Protein AF-T1D1Q9-F1 (afdb_monomer_lite)

pLDDT: mean 80.68, std 15.54, range [33.31, 93.88]

InterPro domains:
  IPR004173 3H domain [PF02829] (25-119)
  IPR026043 Transcription repressor NadR [PTHR40068] (8-120)
  IPR035922 3H domain superfamily [G3DSA:3.30.1340.20] (16-122)
  IPR035922 3H domain superfamily [SSF75500] (23-120)

Sequence (122 aa):
MRLTRQWRGYRLARASTGVRDAFGVRHAPESADLELSTLVDLGITVIDVVVYHPIYGELRGGLDLRSRRDVTHFIERVREERAPLLSVLTYGAHVHTVEATDHETLSAGRAALRELGILDED

Secondary structure (DSSP, 8-state):
-----------------SEEEEEEEE--GGGHHHHHHHHHHTT-EEEEEEEEETTTEEEEEEEEE-SHHHHHHHHHHHHHTT---GGGGGTTEEEEEEEESSHHHHHHHHHHHHHTT-B---

Organism: NCBI:txid410659

Foldseek 3Di:
DDDDDDDDDDPPPPPQLWDKDKFKWFDDPVCQLVLLQLLLVLQKWFQWKWDQAPVPGIDIDGQRDNHNVSSVVVVVVCVVVVPDDPCVRHNRIIMTIMIHNDVVSVVVSQVVCVVVVTTDPD

Radius of gyration: 16.66 Å; chains: 1; bounding box: 41×50×35 Å

Structure (mmCIF, N/CA/C/O backbone):
data_AF-T1D1Q9-F1
#
_entry.id   AF-T1D1Q9-F1
#
loop_
_atom_site.group_PDB
_atom_site.id
_atom_site.type_symbol
_atom_site.label_atom_id
_atom_site.label_alt_id
_atom_site.label_comp_id
_atom_site.label_asym_id
_atom_site.label_entity_id
_atom_site.label_seq_id
_atom_site.pdbx_PDB_ins_code
_atom_site.Cartn_x
_atom_site.Cartn_y
_atom_site.Cartn_z
_atom_site.occupancy
_atom_site.B_iso_or_equiv
_atom_site.auth_seq_id
_atom_site.auth_comp_id
_atom_site.auth_asym_id
_atom_site.auth_atom_id
_atom_site.pdbx_PDB_model_num
ATOM 1 N N . MET A 1 1 ? 29.403 34.505 9.653 1.00 37.94 1 MET A N 1
ATOM 2 C CA . MET A 1 1 ? 28.408 33.560 10.202 1.00 37.94 1 MET A CA 1
ATOM 3 C C . MET A 1 1 ? 27.023 34.143 9.938 1.00 37.94 1 MET A C 1
ATOM 5 O O . MET A 1 1 ? 26.635 35.086 10.613 1.00 37.94 1 MET A O 1
ATOM 9 N N . ARG A 1 2 ? 26.350 33.738 8.850 1.00 33.31 2 ARG A N 1
ATOM 10 C CA . ARG A 1 2 ? 25.057 34.330 8.460 1.00 33.31 2 ARG A CA 1
ATOM 11 C C . ARG A 1 2 ? 23.925 33.586 9.167 1.00 33.31 2 ARG A C 1
ATOM 13 O O . ARG A 1 2 ? 23.677 32.422 8.883 1.00 33.31 2 ARG A O 1
ATOM 20 N N . LEU A 1 3 ? 23.275 34.288 10.091 1.00 44.56 3 LEU A N 1
ATOM 21 C CA . LEU A 1 3 ? 21.987 33.929 10.675 1.00 44.56 3 LEU A CA 1
ATOM 22 C C . LEU A 1 3 ? 20.912 33.881 9.580 1.00 44.56 3 LEU A C 1
ATOM 24 O O . LEU A 1 3 ? 20.769 34.843 8.829 1.00 44.56 3 LEU A O 1
ATOM 28 N N . THR A 1 4 ? 20.114 32.812 9.543 1.00 42.75 4 THR A N 1
ATOM 29 C CA . THR A 1 4 ? 18.790 32.823 8.903 1.00 42.75 4 THR A CA 1
ATOM 30 C C . THR A 1 4 ? 17.743 32.260 9.870 1.00 42.75 4 THR A C 1
ATOM 32 O O . THR A 1 4 ? 17.756 31.098 10.259 1.00 42.75 4 THR A O 1
ATOM 35 N N . ARG A 1 5 ? 16.858 33.159 10.304 1.00 39.94 5 ARG A N 1
ATOM 36 C CA . ARG A 1 5 ? 15.554 32.953 10.958 1.00 39.94 5 ARG A CA 1
ATOM 37 C C . ARG A 1 5 ? 14.518 33.205 9.830 1.00 39.94 5 ARG A C 1
ATOM 39 O O . ARG A 1 5 ? 14.800 34.040 8.981 1.00 39.94 5 ARG A O 1
ATOM 46 N N . GLN A 1 6 ? 13.325 32.618 9.716 1.00 60.41 6 GLN A N 1
ATOM 47 C CA . GLN A 1 6 ? 12.484 31.862 10.642 1.00 60.41 6 GLN A CA 1
ATOM 48 C C . GLN A 1 6 ? 11.224 31.344 9.894 1.00 60.41 6 GLN A C 1
ATOM 50 O O . GLN A 1 6 ? 10.951 31.766 8.773 1.00 60.41 6 GLN A O 1
ATOM 55 N N . TRP A 1 7 ? 10.431 30.534 10.612 1.00 53.50 7 TRP A N 1
ATOM 56 C CA . TRP A 1 7 ? 8.980 30.285 10.487 1.00 53.50 7 TRP A CA 1
ATOM 57 C C . TRP A 1 7 ? 8.542 29.077 9.651 1.00 53.50 7 TRP A C 1
ATOM 59 O O . TRP A 1 7 ? 8.121 29.224 8.511 1.00 53.50 7 TRP A O 1
ATOM 69 N N . ARG A 1 8 ? 8.472 27.893 10.275 1.00 47.94 8 ARG A N 1
ATOM 70 C CA . ARG A 1 8 ? 7.395 26.928 9.993 1.00 47.94 8 ARG A CA 1
ATOM 71 C C . ARG A 1 8 ? 6.935 26.311 11.306 1.00 47.94 8 ARG A C 1
ATOM 73 O O . ARG A 1 8 ? 7.741 25.761 12.047 1.00 47.94 8 ARG A O 1
ATOM 80 N N . GLY A 1 9 ? 5.657 26.519 11.616 1.00 41.03 9 GLY A N 1
ATOM 81 C CA . GLY A 1 9 ? 5.029 26.030 12.834 1.00 41.03 9 GLY A CA 1
ATOM 82 C C . GLY A 1 9 ? 5.191 24.522 12.982 1.00 41.03 9 GLY A C 1
ATOM 83 O O . GLY A 1 9 ? 5.269 23.787 11.998 1.00 41.03 9 GLY A O 1
ATOM 84 N N . TYR A 1 10 ? 5.228 24.065 14.227 1.00 52.59 10 TYR A N 1
ATOM 85 C CA . TYR A 1 10 ? 5.132 22.648 14.520 1.00 52.59 10 TYR A CA 1
ATOM 86 C C . TYR A 1 10 ? 3.727 22.190 14.123 1.00 52.59 10 TYR A C 1
ATOM 88 O O . TYR A 1 10 ? 2.752 22.452 14.824 1.00 52.59 10 TYR A O 1
ATOM 96 N N . ARG A 1 11 ? 3.603 21.517 12.975 1.00 50.84 11 ARG A N 1
ATOM 97 C CA . ARG A 1 11 ? 2.502 20.573 12.793 1.00 50.84 11 ARG A CA 1
ATOM 98 C C . ARG A 1 11 ? 2.778 19.465 13.794 1.00 50.84 11 ARG A C 1
ATOM 100 O O . ARG A 1 11 ? 3.695 18.678 13.582 1.00 50.84 11 ARG A O 1
ATOM 107 N N . LEU A 1 12 ? 2.014 19.430 14.883 1.00 46.81 12 LEU A N 1
ATOM 108 C CA . LEU A 1 12 ? 1.860 18.199 15.643 1.00 46.81 12 LEU A CA 1
ATOM 109 C C . LEU A 1 12 ? 1.476 17.145 14.606 1.00 46.81 12 LEU A C 1
ATOM 111 O O . LEU A 1 12 ? 0.435 17.271 13.955 1.00 46.81 12 LEU A O 1
ATOM 115 N N . ALA A 1 13 ? 2.357 16.170 14.374 1.00 47.56 13 ALA A N 1
ATOM 116 C CA . ALA A 1 13 ? 1.930 14.937 13.749 1.00 47.56 13 ALA A CA 1
ATOM 117 C C . ALA A 1 13 ? 0.770 14.482 14.627 1.00 47.56 13 ALA A C 1
ATOM 119 O O . ALA A 1 13 ? 0.962 14.239 15.819 1.00 47.56 13 ALA A O 1
ATOM 120 N N . ARG A 1 14 ? -0.452 14.546 14.086 1.00 46.66 14 ARG A N 1
ATOM 121 C CA . ARG A 1 14 ? -1.628 13.995 14.745 1.00 46.66 14 ARG A CA 1
ATOM 122 C C . ARG A 1 14 ? -1.182 12.601 15.145 1.00 46.66 14 ARG A C 1
ATOM 124 O O . ARG A 1 14 ? -0.772 11.862 14.254 1.00 46.66 14 ARG A O 1
ATOM 131 N N . ALA A 1 15 ? -1.108 12.327 16.447 1.00 47.69 15 ALA A N 1
ATOM 132 C CA . ALA A 1 15 ? -0.779 10.996 16.919 1.00 47.69 15 ALA A CA 1
ATOM 133 C C . ALA A 1 15 ? -1.774 10.091 16.202 1.00 47.69 15 ALA A C 1
ATOM 135 O O . ALA A 1 15 ? -2.979 10.212 16.438 1.00 47.69 15 ALA A O 1
ATOM 136 N N . SER A 1 16 ? -1.307 9.337 15.207 1.00 56.44 16 SER A N 1
ATOM 137 C CA . SER A 1 16 ? -2.162 8.361 14.577 1.00 56.44 16 SER A CA 1
ATOM 138 C C . SER A 1 16 ? -2.376 7.344 15.677 1.00 56.44 16 SER A C 1
ATOM 140 O O . SER A 1 16 ? -1.478 6.613 16.071 1.00 56.44 16 SER A O 1
ATOM 142 N N . THR A 1 17 ? -3.565 7.377 16.267 1.00 60.19 17 THR A N 1
ATOM 143 C CA . THR A 1 17 ? -4.028 6.355 17.207 1.00 60.19 17 THR A CA 1
ATOM 144 C C . THR A 1 17 ? -4.288 5.031 16.487 1.00 60.19 17 THR A C 1
ATOM 146 O O . THR A 1 17 ? -4.855 4.124 17.080 1.00 60.19 17 THR A O 1
ATOM 149 N N . GLY A 1 18 ? -3.929 4.951 15.203 1.00 71.81 18 GLY A N 1
ATOM 150 C CA . GLY A 1 18 ? -3.999 3.761 14.390 1.00 71.81 18 GLY A CA 1
ATOM 151 C C . GLY A 1 18 ? -2.772 2.880 14.572 1.00 71.81 18 GLY A C 1
ATOM 152 O O . GLY A 1 18 ? -1.660 3.345 14.830 1.00 71.81 18 GLY A O 1
ATOM 153 N N . VAL A 1 19 ? -2.999 1.586 14.431 1.00 88.50 19 VAL A N 1
ATOM 154 C CA . VAL A 1 19 ? -1.961 0.566 14.403 1.00 88.50 19 VAL A CA 1
ATOM 155 C C . VAL A 1 19 ? -1.354 0.497 13.008 1.00 88.50 19 VAL A C 1
ATOM 157 O O . VAL A 1 19 ? -2.039 0.707 12.006 1.00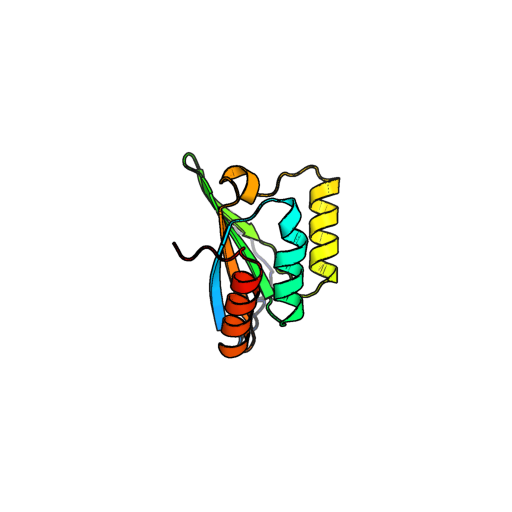 88.50 19 VAL A O 1
ATOM 160 N N . ARG A 1 20 ? -0.053 0.212 12.947 1.00 91.38 20 ARG A N 1
ATOM 161 C CA . ARG A 1 20 ? 0.686 0.060 11.693 1.00 91.38 20 ARG A CA 1
ATOM 162 C C . ARG A 1 20 ? 1.219 -1.348 11.562 1.00 91.38 20 ARG A C 1
ATOM 164 O O . ARG A 1 20 ? 1.668 -1.921 12.552 1.00 91.38 20 ARG A O 1
ATOM 171 N N . ASP A 1 21 ? 1.213 -1.849 10.340 1.00 92.06 21 ASP A N 1
ATOM 172 C CA . ASP A 1 21 ? 1.846 -3.113 9.981 1.00 92.06 21 ASP A CA 1
ATOM 173 C C . ASP A 1 21 ? 2.445 -3.008 8.571 1.00 92.06 21 ASP A C 1
ATOM 175 O O . ASP A 1 21 ? 2.178 -2.054 7.834 1.00 92.06 21 ASP A O 1
ATOM 179 N N . ALA A 1 22 ? 3.303 -3.959 8.225 1.00 91.75 22 ALA A N 1
ATOM 180 C CA . ALA A 1 22 ? 3.947 -4.056 6.927 1.00 91.75 22 ALA A CA 1
ATOM 181 C C . ALA A 1 22 ? 3.453 -5.306 6.194 1.00 91.75 22 ALA A C 1
ATOM 183 O O . ALA A 1 22 ? 3.575 -6.427 6.698 1.00 91.75 22 ALA A O 1
ATOM 184 N N . PHE A 1 23 ? 2.883 -5.120 5.006 1.00 91.50 23 PHE A N 1
ATOM 185 C CA . PHE A 1 23 ? 2.375 -6.210 4.176 1.00 91.50 23 PHE A CA 1
ATOM 186 C C . PHE A 1 23 ? 3.341 -6.458 3.022 1.00 91.50 23 PHE A C 1
ATOM 188 O O . PHE A 1 23 ? 3.550 -5.575 2.193 1.00 91.50 23 PHE A O 1
ATOM 195 N N . GLY A 1 24 ? 3.942 -7.648 2.994 1.00 91.38 24 GLY A N 1
ATOM 196 C CA . GLY A 1 24 ? 4.687 -8.144 1.842 1.00 91.38 24 GLY A CA 1
ATOM 197 C C . GLY A 1 24 ? 3.714 -8.638 0.781 1.00 91.38 24 GLY A C 1
ATOM 198 O O . GLY A 1 24 ? 2.805 -9.414 1.075 1.00 91.38 24 GLY A O 1
ATOM 199 N N . VAL A 1 25 ? 3.869 -8.148 -0.441 1.00 90.25 25 VAL A N 1
ATOM 200 C CA . VAL A 1 25 ? 2.984 -8.467 -1.556 1.00 90.25 25 VAL A CA 1
ATOM 201 C C . VAL A 1 25 ? 3.784 -8.718 -2.821 1.00 90.25 25 VAL A C 1
ATOM 203 O O . VAL A 1 25 ? 4.856 -8.145 -3.055 1.00 90.25 25 VAL A O 1
ATOM 206 N N . ARG A 1 26 ? 3.230 -9.578 -3.670 1.00 88.00 26 ARG A N 1
ATOM 207 C CA . ARG A 1 26 ? 3.773 -9.879 -4.984 1.00 88.00 26 ARG A CA 1
ATOM 208 C C . ARG A 1 26 ? 2.654 -9.952 -6.000 1.00 88.00 26 ARG A C 1
ATOM 210 O O . ARG A 1 26 ? 1.836 -10.863 -5.977 1.00 88.00 26 ARG A O 1
ATOM 217 N N . HIS A 1 27 ? 2.651 -9.024 -6.947 1.00 85.31 27 HIS A N 1
ATOM 218 C CA . HIS A 1 27 ? 1.684 -9.052 -8.038 1.00 85.31 27 HIS A CA 1
ATOM 219 C C . HIS A 1 27 ? 2.196 -8.353 -9.298 1.00 85.31 27 HIS A C 1
ATOM 221 O O . HIS A 1 27 ? 3.187 -7.618 -9.285 1.00 85.31 27 HIS A O 1
ATOM 227 N N . ALA A 1 28 ? 1.495 -8.589 -10.408 1.00 83.75 28 ALA A N 1
ATOM 228 C CA . ALA A 1 28 ? 1.718 -7.876 -11.658 1.00 83.75 28 ALA A CA 1
ATOM 229 C C . ALA A 1 28 ? 1.190 -6.425 -11.564 1.00 83.75 28 ALA A C 1
ATOM 231 O O . ALA A 1 28 ? 0.250 -6.174 -10.801 1.00 83.75 28 ALA A O 1
ATOM 232 N N . PRO A 1 29 ? 1.749 -5.458 -12.314 1.00 78.75 29 PRO A N 1
ATOM 233 C CA . PRO A 1 29 ? 1.354 -4.045 -12.236 1.00 78.75 29 PRO A CA 1
ATOM 234 C C . PRO A 1 29 ? -0.144 -3.793 -12.459 1.00 78.75 29 PRO A C 1
ATOM 236 O O . PRO A 1 29 ? -0.704 -2.850 -11.907 1.00 78.75 29 PRO A O 1
ATOM 239 N N . GLU A 1 30 ? -0.801 -4.643 -13.245 1.00 81.62 30 GLU A N 1
ATOM 240 C CA . GLU A 1 30 ? -2.228 -4.563 -13.559 1.00 81.62 30 GLU A CA 1
ATOM 241 C C . GLU A 1 30 ? -3.112 -4.818 -12.330 1.00 81.62 30 GLU A C 1
ATOM 243 O O . GLU A 1 30 ? -4.221 -4.294 -12.255 1.00 81.62 30 GLU A O 1
ATOM 248 N N . SER A 1 31 ? -2.609 -5.574 -11.349 1.00 85.56 31 SER A N 1
ATOM 249 C CA . SER A 1 31 ? -3.317 -5.892 -10.104 1.00 85.56 31 SER A CA 1
ATOM 250 C C . SER A 1 31 ? -3.182 -4.812 -9.026 1.00 85.56 31 SER A C 1
ATOM 252 O O . SER A 1 31 ? -3.850 -4.914 -8.000 1.00 85.56 31 SER A O 1
ATOM 254 N N . ALA A 1 32 ? -2.368 -3.770 -9.246 1.00 86.00 32 ALA A N 1
ATOM 255 C CA . ALA A 1 32 ? -2.130 -2.714 -8.254 1.00 86.00 32 ALA A CA 1
ATOM 256 C C . ALA A 1 32 ? -3.415 -1.957 -7.875 1.00 86.00 32 ALA A C 1
ATOM 258 O O . ALA A 1 32 ? -3.637 -1.630 -6.715 1.00 86.00 32 ALA A O 1
ATOM 259 N N . ASP A 1 33 ? -4.292 -1.699 -8.849 1.00 88.75 33 ASP A N 1
ATOM 260 C CA . ASP A 1 33 ? -5.572 -1.027 -8.590 1.00 88.75 33 ASP A CA 1
ATOM 261 C C . ASP A 1 33 ? -6.492 -1.875 -7.701 1.00 88.75 33 ASP A C 1
ATOM 263 O O . ASP A 1 33 ? -7.124 -1.357 -6.780 1.00 88.75 33 ASP A O 1
ATOM 267 N N . LEU A 1 34 ? -6.525 -3.191 -7.942 1.00 89.62 34 LEU A N 1
ATOM 268 C CA . LEU A 1 34 ? -7.334 -4.135 -7.175 1.00 89.62 34 LEU A CA 1
ATOM 269 C C . LEU A 1 34 ? -6.836 -4.243 -5.731 1.00 89.62 34 LEU A C 1
ATOM 271 O O . LEU A 1 34 ? -7.638 -4.189 -4.800 1.00 89.62 34 LEU A O 1
ATOM 275 N N . GLU A 1 35 ? -5.525 -4.369 -5.549 1.00 89.94 35 GLU A N 1
ATOM 276 C CA . GLU A 1 35 ? -4.884 -4.449 -4.238 1.00 89.94 35 GLU A CA 1
ATOM 277 C C . GLU A 1 35 ? -5.160 -3.188 -3.405 1.00 89.94 35 GLU A C 1
ATOM 279 O O . GLU A 1 35 ? -5.757 -3.264 -2.327 1.00 89.94 35 GLU A O 1
ATOM 284 N N . LEU A 1 36 ? -4.787 -2.019 -3.935 1.00 91.44 36 LEU A N 1
ATOM 285 C CA . LEU A 1 36 ? -4.933 -0.744 -3.240 1.00 91.44 36 LEU A CA 1
ATOM 286 C C . LEU A 1 36 ? -6.402 -0.435 -2.942 1.00 91.44 36 LEU A C 1
ATOM 288 O O . LEU A 1 36 ? -6.714 0.012 -1.839 1.00 91.44 36 LEU A O 1
ATOM 292 N N . SER A 1 37 ? -7.307 -0.708 -3.890 1.00 92.94 37 SER A N 1
ATOM 293 C CA . SER A 1 37 ? -8.751 -0.536 -3.688 1.00 92.94 37 SER A CA 1
ATOM 294 C C . SER A 1 37 ? -9.288 -1.439 -2.577 1.00 92.94 37 SER A C 1
ATOM 296 O O . SER A 1 37 ? -10.074 -0.982 -1.753 1.00 92.94 37 SER A O 1
ATOM 298 N N . THR A 1 38 ? -8.834 -2.694 -2.513 1.00 93.12 38 THR A N 1
ATOM 299 C CA . THR A 1 38 ? -9.256 -3.648 -1.475 1.00 93.12 38 THR A CA 1
ATOM 300 C C . THR A 1 38 ? -8.849 -3.168 -0.084 1.00 93.12 38 THR A C 1
ATOM 302 O O . THR A 1 38 ? -9.654 -3.211 0.845 1.00 93.12 38 THR A O 1
ATOM 305 N N . LEU A 1 39 ? -7.624 -2.655 0.066 1.00 92.31 39 LEU A N 1
ATOM 306 C CA . LEU A 1 39 ? -7.142 -2.127 1.343 1.00 92.31 39 LEU A CA 1
ATOM 307 C C . LEU A 1 39 ? -7.947 -0.899 1.792 1.00 92.31 39 LEU A C 1
ATOM 309 O O . LEU A 1 39 ? -8.456 -0.875 2.914 1.00 92.31 39 LEU A O 1
ATOM 313 N N . VAL A 1 40 ? -8.126 0.095 0.917 1.00 93.44 40 VAL A N 1
ATOM 314 C CA . VAL A 1 40 ? -8.870 1.314 1.284 1.00 93.44 40 VAL A CA 1
ATOM 315 C C . VAL A 1 40 ? -10.357 1.054 1.534 1.00 93.44 40 VAL A C 1
ATOM 317 O O . VAL A 1 40 ? -10.957 1.749 2.352 1.00 93.44 40 VAL A O 1
ATOM 320 N N . ASP A 1 41 ? -10.951 0.043 0.896 1.00 92.94 41 ASP A N 1
ATOM 321 C CA . ASP A 1 41 ? -12.341 -0.365 1.145 1.00 92.94 41 ASP A CA 1
ATOM 322 C C . ASP A 1 41 ? -12.544 -0.966 2.535 1.00 92.94 41 ASP A C 1
ATOM 324 O O . ASP A 1 41 ? -13.591 -0.768 3.151 1.00 92.94 41 ASP A O 1
ATOM 328 N N . LEU A 1 42 ? -11.529 -1.661 3.052 1.00 91.81 42 LEU A N 1
ATOM 329 C CA . LEU A 1 42 ? -11.506 -2.167 4.423 1.00 91.81 42 LEU A CA 1
ATOM 330 C C . LEU A 1 42 ? -11.203 -1.062 5.449 1.00 91.81 42 LEU A C 1
ATOM 332 O O . LEU A 1 42 ? -11.142 -1.334 6.644 1.00 91.81 42 LEU A O 1
ATOM 336 N N . GLY A 1 43 ? -11.017 0.186 5.008 1.00 90.44 43 GLY A N 1
ATOM 337 C CA . GLY A 1 43 ? -10.650 1.308 5.870 1.00 90.44 43 GLY A CA 1
ATOM 338 C C . GLY A 1 43 ? -9.160 1.354 6.217 1.00 90.44 43 GLY A C 1
ATOM 339 O O . GLY A 1 43 ? -8.770 2.064 7.146 1.00 90.44 43 GLY A O 1
ATOM 340 N N . ILE A 1 44 ? -8.321 0.620 5.482 1.00 93.50 44 ILE A N 1
ATOM 341 C CA . ILE A 1 44 ? -6.869 0.615 5.657 1.00 93.50 44 ILE A CA 1
ATOM 342 C C . ILE A 1 44 ? -6.259 1.738 4.820 1.00 93.50 44 ILE A C 1
ATOM 344 O O . ILE A 1 44 ? -6.535 1.892 3.634 1.00 93.50 44 ILE A O 1
ATOM 348 N N . THR A 1 45 ? -5.385 2.521 5.439 1.00 93.56 45 THR A N 1
ATOM 349 C CA . THR A 1 45 ? -4.598 3.549 4.759 1.00 93.56 45 THR A CA 1
ATOM 350 C C . THR A 1 45 ? -3.273 2.967 4.288 1.00 93.56 45 THR A C 1
ATOM 352 O O . THR A 1 45 ? -2.512 2.435 5.096 1.00 93.56 45 THR A O 1
ATOM 355 N N . VAL A 1 46 ? -2.952 3.123 3.004 1.00 93.88 46 VAL A N 1
ATOM 356 C CA . VAL A 1 46 ? -1.652 2.725 2.441 1.00 93.88 46 VAL A CA 1
ATOM 357 C C . VAL A 1 46 ? -0.702 3.916 2.511 1.00 93.88 46 VAL A C 1
ATOM 359 O O . VAL A 1 46 ? -0.863 4.901 1.793 1.00 93.88 46 VAL A O 1
ATOM 362 N N . ILE A 1 47 ? 0.286 3.852 3.401 1.00 93.06 47 ILE A N 1
ATOM 363 C CA . ILE A 1 47 ? 1.180 4.977 3.707 1.00 93.06 47 ILE A CA 1
ATOM 364 C C . ILE A 1 47 ? 2.279 5.097 2.653 1.00 93.06 47 ILE A C 1
ATOM 366 O O . ILE A 1 47 ? 2.545 6.189 2.141 1.00 93.06 47 ILE A O 1
ATOM 370 N N . ASP A 1 48 ? 2.915 3.981 2.318 1.00 91.38 48 ASP A N 1
ATOM 371 C CA . ASP A 1 48 ? 4.028 3.934 1.379 1.00 91.38 48 ASP A CA 1
ATOM 372 C C . ASP A 1 48 ? 4.183 2.560 0.730 1.00 91.38 48 ASP A C 1
ATOM 374 O O . ASP A 1 48 ? 3.511 1.590 1.083 1.00 91.38 48 ASP A O 1
ATOM 378 N N . VAL A 1 49 ? 5.070 2.525 -0.259 1.00 90.00 49 VAL A N 1
ATOM 379 C CA . VAL A 1 49 ? 5.590 1.320 -0.891 1.00 90.00 49 VAL A CA 1
ATOM 380 C C . VAL A 1 49 ? 7.106 1.299 -0.760 1.00 90.00 49 VAL A C 1
ATOM 382 O O . VAL A 1 49 ? 7.772 2.319 -0.961 1.00 90.00 49 VAL A O 1
ATOM 385 N N . VAL A 1 50 ? 7.649 0.132 -0.442 1.00 89.44 50 VAL A N 1
ATOM 386 C CA . VAL A 1 50 ? 9.076 -0.129 -0.286 1.00 89.44 50 VAL A CA 1
ATOM 387 C C . VAL A 1 50 ? 9.470 -1.296 -1.183 1.00 89.44 50 VAL A C 1
ATOM 389 O O . VAL A 1 50 ? 8.822 -2.341 -1.182 1.00 89.44 50 VAL A O 1
ATOM 392 N N . VAL A 1 51 ? 10.545 -1.125 -1.950 1.00 88.31 51 VAL A N 1
ATOM 393 C CA . VAL A 1 51 ? 11.122 -2.173 -2.800 1.00 88.31 51 VAL A CA 1
ATOM 394 C C . VAL A 1 51 ? 12.622 -2.299 -2.567 1.00 88.31 51 VAL A C 1
ATOM 396 O O . VAL A 1 51 ? 13.304 -1.303 -2.325 1.00 88.31 51 VAL A O 1
ATOM 399 N N . TYR A 1 52 ? 13.147 -3.519 -2.679 1.00 83.25 52 TYR A N 1
ATOM 400 C CA . TYR A 1 52 ? 14.581 -3.794 -2.563 1.00 83.25 52 TYR A CA 1
ATOM 401 C C . TYR A 1 52 ? 15.217 -3.993 -3.940 1.00 83.25 52 TYR A C 1
ATOM 403 O O . TYR A 1 52 ? 14.987 -4.999 -4.607 1.00 83.25 52 TYR A O 1
ATOM 411 N N . HIS A 1 53 ? 16.056 -3.045 -4.358 1.00 81.31 53 HIS A N 1
ATOM 412 C CA . HIS A 1 53 ? 16.807 -3.099 -5.608 1.00 81.31 53 HIS A CA 1
ATOM 413 C C . HIS A 1 53 ? 18.273 -3.497 -5.354 1.00 81.31 53 HIS A C 1
ATOM 415 O O . HIS A 1 53 ? 18.931 -2.873 -4.519 1.00 81.31 53 HIS A O 1
ATOM 421 N N . PRO A 1 54 ? 18.860 -4.445 -6.111 1.00 76.38 54 PRO A N 1
ATOM 422 C CA . PRO A 1 54 ? 20.216 -4.952 -5.850 1.00 76.38 54 PRO A CA 1
ATOM 423 C C . PRO A 1 54 ? 21.319 -3.886 -5.947 1.00 76.38 54 PRO A C 1
ATOM 425 O O . PRO A 1 54 ? 22.371 -4.034 -5.337 1.00 76.38 54 PRO A O 1
ATOM 428 N N . ILE A 1 55 ? 21.087 -2.809 -6.70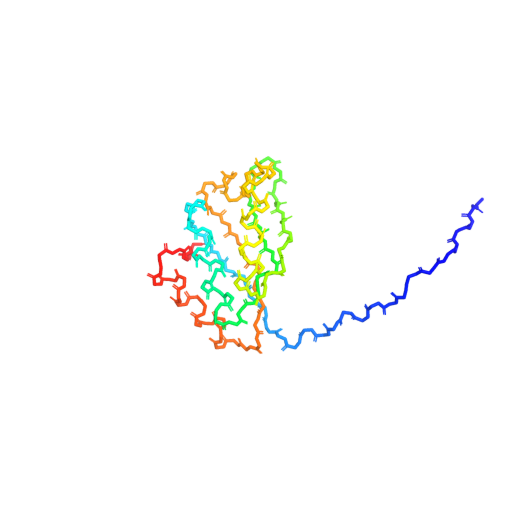7 1.00 83.12 55 ILE A N 1
ATOM 429 C CA . ILE A 1 55 ? 22.056 -1.711 -6.886 1.00 83.12 55 ILE A CA 1
ATOM 430 C C . ILE A 1 55 ? 21.805 -0.550 -5.915 1.00 83.12 55 ILE A C 1
ATOM 432 O O . ILE A 1 55 ? 22.753 0.061 -5.432 1.00 83.12 55 ILE A O 1
ATOM 436 N N . TYR A 1 56 ? 20.539 -0.219 -5.651 1.00 79.00 56 TYR A N 1
ATOM 437 C CA . TYR A 1 56 ? 20.171 1.003 -4.922 1.00 79.00 56 TYR A CA 1
ATOM 438 C C . TYR A 1 56 ? 19.783 0.734 -3.465 1.00 79.00 56 TYR A C 1
ATOM 440 O O . TYR A 1 56 ? 19.652 1.676 -2.689 1.00 79.00 56 TYR A O 1
ATOM 448 N N . GLY A 1 57 ? 19.633 -0.535 -3.081 1.00 85.12 57 GLY A N 1
ATOM 449 C CA . GLY A 1 57 ? 19.128 -0.924 -1.774 1.00 85.12 57 GLY A CA 1
ATOM 450 C C . GLY A 1 57 ? 17.626 -0.680 -1.676 1.00 85.12 57 GLY A C 1
ATOM 451 O O . GLY A 1 57 ? 16.867 -1.071 -2.560 1.00 85.12 57 GLY A O 1
ATOM 452 N N . GLU A 1 58 ? 17.202 -0.045 -0.592 1.00 85.69 58 GLU A N 1
ATOM 453 C CA . GLU A 1 58 ? 15.799 0.254 -0.322 1.00 85.69 58 GLU A CA 1
ATOM 454 C C . GLU A 1 58 ? 15.340 1.503 -1.089 1.00 85.69 58 GLU A C 1
ATOM 456 O O . GLU A 1 58 ? 15.887 2.594 -0.918 1.00 85.69 58 GLU A O 1
ATOM 461 N N . LEU A 1 59 ? 14.309 1.355 -1.919 1.00 85.88 59 LEU A N 1
ATOM 462 C CA . LEU A 1 59 ? 13.606 2.468 -2.551 1.00 85.88 59 LEU A CA 1
ATOM 463 C C . LEU A 1 59 ? 12.217 2.592 -1.929 1.00 85.88 59 LEU A C 1
ATOM 465 O O . LEU A 1 59 ? 11.460 1.623 -1.902 1.00 85.88 59 LEU A O 1
ATOM 469 N N . ARG A 1 60 ? 11.870 3.798 -1.471 1.00 86.88 60 ARG A N 1
ATOM 470 C CA . ARG A 1 60 ? 10.586 4.095 -0.825 1.00 86.88 60 ARG A CA 1
ATOM 471 C C . ARG A 1 60 ? 9.824 5.181 -1.573 1.00 86.88 60 ARG A C 1
ATOM 473 O O . ARG A 1 60 ? 10.355 6.266 -1.804 1.00 86.88 60 ARG A O 1
ATOM 480 N N . GLY A 1 61 ? 8.566 4.901 -1.901 1.00 85.81 61 GLY A N 1
ATOM 481 C CA . GLY A 1 61 ? 7.614 5.851 -2.473 1.00 85.81 61 GLY A CA 1
ATOM 482 C C . GLY A 1 61 ? 6.484 6.147 -1.489 1.00 85.81 61 GLY A C 1
ATOM 483 O O . GLY A 1 61 ? 5.817 5.230 -1.024 1.00 85.81 61 GLY A O 1
ATOM 484 N N . GLY A 1 62 ? 6.263 7.421 -1.158 1.00 88.81 62 GLY A N 1
ATOM 485 C CA . GLY A 1 62 ? 5.127 7.829 -0.323 1.00 88.81 62 GLY A CA 1
ATOM 486 C C . GLY A 1 62 ? 3.825 7.850 -1.123 1.00 88.81 62 GLY A C 1
ATOM 487 O O . GLY A 1 62 ? 3.798 8.414 -2.217 1.00 88.81 62 GLY A O 1
ATOM 488 N N . LEU A 1 63 ? 2.763 7.259 -0.571 1.00 87.62 63 LEU A N 1
ATOM 489 C CA . LEU A 1 63 ? 1.466 7.103 -1.235 1.00 87.62 63 LEU A CA 1
ATOM 490 C C . LEU A 1 63 ? 0.335 7.834 -0.487 1.00 87.62 63 LEU A C 1
ATOM 492 O O . LEU A 1 63 ? -0.370 8.626 -1.105 1.00 87.62 63 LEU A O 1
ATOM 496 N N . ASP A 1 64 ? 0.207 7.621 0.828 1.00 90.25 64 ASP A N 1
ATOM 497 C CA . ASP A 1 64 ? -0.860 8.162 1.702 1.00 90.25 64 ASP A CA 1
ATOM 498 C C . ASP A 1 64 ? -2.280 8.040 1.102 1.00 90.25 64 ASP A C 1
ATOM 500 O O . ASP A 1 64 ? -3.031 9.014 1.023 1.00 90.25 64 ASP A O 1
ATOM 504 N N . LEU A 1 65 ? -2.647 6.834 0.656 1.00 91.94 65 LEU A N 1
ATOM 505 C CA . LEU A 1 65 ? -3.939 6.536 0.025 1.00 91.94 65 LEU A CA 1
ATOM 506 C C . LEU A 1 65 ? -4.952 6.091 1.079 1.00 91.94 65 LEU A C 1
ATOM 508 O O . LEU A 1 65 ? -4.704 5.131 1.808 1.00 91.94 65 LEU A O 1
ATOM 512 N N . ARG A 1 66 ? -6.098 6.777 1.149 1.00 92.38 66 ARG A N 1
ATOM 513 C CA . ARG A 1 66 ? -7.131 6.551 2.182 1.00 92.38 66 ARG A CA 1
ATOM 514 C C . ARG A 1 66 ? -8.495 6.190 1.620 1.00 92.38 66 ARG A C 1
ATOM 516 O O . ARG A 1 66 ? -9.403 5.857 2.372 1.00 92.38 66 ARG A O 1
ATOM 523 N N . SER A 1 67 ? -8.674 6.333 0.314 1.00 92.00 67 SER A N 1
ATOM 524 C CA . SER A 1 67 ? -9.956 6.139 -0.347 1.00 92.00 67 SER A CA 1
ATOM 525 C C . SER A 1 67 ? -9.768 5.647 -1.775 1.00 92.00 67 SER A C 1
ATOM 527 O O . SER A 1 67 ? -8.742 5.918 -2.402 1.00 92.00 67 SER A O 1
ATOM 529 N N . ARG A 1 68 ? -10.798 5.005 -2.344 1.00 90.81 68 ARG A N 1
ATOM 530 C CA . ARG A 1 68 ? -10.802 4.602 -3.764 1.00 90.81 68 ARG A CA 1
ATOM 531 C C . ARG A 1 68 ? -10.512 5.758 -4.719 1.00 90.81 68 ARG A C 1
ATOM 533 O O . ARG A 1 68 ? -9.906 5.557 -5.767 1.00 90.81 68 ARG A O 1
ATOM 540 N N . ARG A 1 69 ? -10.925 6.978 -4.360 1.00 90.44 69 ARG A N 1
ATOM 541 C CA . ARG A 1 69 ? -10.639 8.179 -5.151 1.00 90.44 69 ARG A CA 1
ATOM 542 C C . ARG A 1 69 ? -9.141 8.475 -5.199 1.00 90.44 69 ARG A C 1
ATOM 544 O O . ARG A 1 69 ? -8.639 8.819 -6.265 1.00 90.44 69 ARG A O 1
ATOM 551 N N . ASP A 1 70 ? -8.446 8.330 -4.072 1.00 90.25 70 ASP A N 1
ATOM 552 C CA . ASP A 1 70 ? -6.995 8.527 -4.011 1.00 90.25 70 ASP A CA 1
ATOM 553 C C . ASP A 1 70 ? -6.278 7.471 -4.856 1.00 90.25 70 ASP A C 1
ATOM 555 O O . ASP A 1 70 ? -5.373 7.814 -5.614 1.00 90.25 70 ASP A O 1
ATOM 559 N N . VAL A 1 71 ? -6.733 6.213 -4.785 1.00 90.50 71 VAL A N 1
ATOM 560 C CA . VAL A 1 71 ? -6.210 5.106 -5.6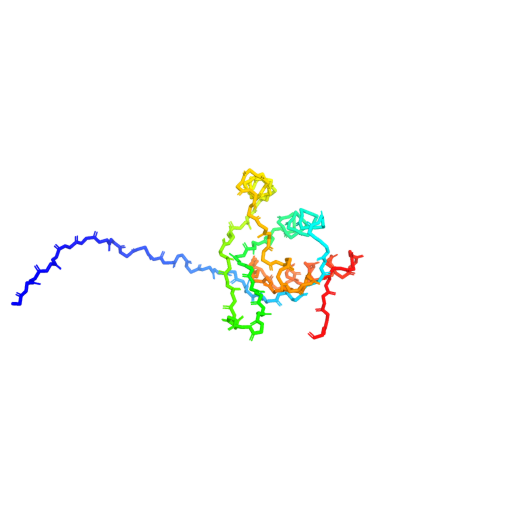05 1.00 90.50 71 VAL A CA 1
ATOM 561 C C . VAL A 1 71 ? -6.387 5.402 -7.093 1.00 90.50 71 VAL A C 1
ATOM 563 O O . VAL A 1 71 ? -5.415 5.366 -7.841 1.00 90.50 71 VAL A O 1
ATOM 566 N N . THR A 1 72 ? -7.594 5.787 -7.518 1.00 89.56 72 THR A N 1
ATOM 567 C CA . THR A 1 72 ? -7.871 6.117 -8.926 1.00 89.56 72 THR A CA 1
ATOM 568 C C . THR A 1 72 ? -6.955 7.239 -9.415 1.00 89.56 72 THR A C 1
ATOM 570 O O . THR A 1 72 ? -6.283 7.090 -10.432 1.00 89.56 72 THR A O 1
ATOM 573 N N . HIS A 1 73 ? -6.853 8.331 -8.651 1.00 88.69 73 HIS A N 1
ATOM 574 C CA . HIS A 1 73 ? -6.001 9.464 -9.009 1.00 88.69 73 HIS A CA 1
ATOM 575 C C . HIS A 1 73 ? -4.510 9.087 -9.034 1.00 88.69 73 HIS A C 1
ATOM 577 O O . HIS A 1 73 ? -3.744 9.581 -9.860 1.00 88.69 73 HIS A O 1
ATOM 583 N N . PHE A 1 74 ? -4.071 8.200 -8.139 1.00 87.38 74 PHE A N 1
ATOM 584 C CA . PHE A 1 74 ? -2.715 7.664 -8.163 1.00 87.38 74 PHE A CA 1
ATOM 585 C C . PHE A 1 74 ? -2.446 6.863 -9.443 1.00 87.38 74 PHE A C 1
ATOM 587 O O . PHE A 1 74 ? -1.467 7.146 -10.134 1.00 87.38 74 PHE A O 1
ATOM 594 N N . ILE A 1 75 ? -3.329 5.927 -9.799 1.00 85.81 75 ILE A N 1
ATOM 595 C CA . ILE A 1 75 ? -3.202 5.110 -11.013 1.00 85.81 75 ILE A CA 1
ATOM 596 C C . ILE A 1 75 ? -3.246 5.976 -12.280 1.00 85.81 75 ILE A C 1
ATOM 598 O O . ILE A 1 75 ? -2.473 5.743 -13.210 1.00 85.81 75 ILE A O 1
ATOM 602 N N . GLU A 1 76 ? -4.103 6.997 -12.321 1.00 86.12 76 GLU A N 1
ATOM 603 C CA . GLU A 1 76 ? -4.151 7.966 -13.420 1.00 86.12 76 GLU A CA 1
ATOM 604 C C . GLU A 1 76 ? -2.822 8.709 -13.568 1.00 86.12 76 GLU A C 1
ATOM 606 O O . GLU A 1 76 ? -2.242 8.690 -14.653 1.00 86.12 76 GLU A O 1
ATOM 611 N N . ARG A 1 77 ? -2.267 9.264 -12.482 1.00 84.56 77 ARG A N 1
ATOM 612 C CA . ARG A 1 77 ? -0.963 9.947 -12.535 1.00 84.56 77 ARG A CA 1
ATOM 613 C C . ARG A 1 77 ? 0.172 9.032 -12.979 1.00 84.56 77 ARG A C 1
ATOM 615 O O . ARG A 1 77 ? 1.007 9.442 -13.779 1.00 84.56 77 ARG A O 1
ATOM 622 N N . VAL A 1 78 ? 0.188 7.785 -12.512 1.00 82.81 78 VAL A N 1
ATOM 623 C CA . VAL A 1 78 ? 1.167 6.773 -12.948 1.00 82.81 78 VAL A CA 1
ATOM 624 C C . VAL A 1 78 ? 1.092 6.564 -14.467 1.00 82.81 78 VAL A C 1
ATOM 626 O O . VAL A 1 78 ? 2.123 6.508 -15.140 1.00 82.81 78 VAL A O 1
ATOM 629 N N . ARG A 1 79 ? -0.123 6.504 -15.030 1.00 79.06 79 ARG A N 1
ATOM 630 C CA . ARG A 1 79 ? -0.342 6.374 -16.480 1.00 79.06 79 ARG A CA 1
ATOM 631 C C . ARG A 1 79 ? 0.063 7.633 -17.247 1.00 79.06 79 ARG A C 1
ATOM 633 O O . ARG A 1 79 ? 0.693 7.517 -18.298 1.00 79.06 79 ARG A O 1
ATOM 640 N N . GLU A 1 80 ? -0.286 8.813 -16.739 1.00 80.62 80 GLU A N 1
ATOM 641 C CA . GLU A 1 80 ? 0.005 10.105 -17.372 1.00 80.62 80 GLU A CA 1
ATOM 642 C C . GLU A 1 80 ? 1.504 10.407 -17.418 1.00 80.62 80 GLU A C 1
ATOM 644 O O . GLU A 1 8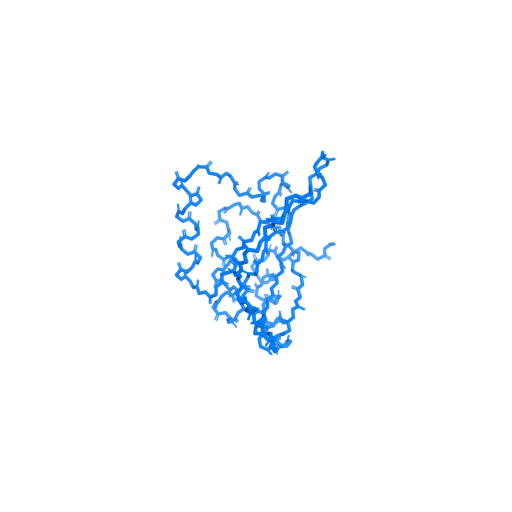0 ? 2.040 10.756 -18.471 1.00 80.62 80 GLU A O 1
ATOM 649 N N . GLU A 1 81 ? 2.199 10.222 -16.297 1.00 76.94 81 GLU A N 1
ATOM 650 C CA . GLU A 1 81 ? 3.630 10.506 -16.177 1.00 76.94 81 GLU A CA 1
ATOM 651 C C . GLU A 1 81 ? 4.500 9.434 -16.856 1.00 76.94 81 GLU A C 1
ATOM 653 O O . GLU A 1 81 ? 5.713 9.608 -16.977 1.00 76.94 81 GLU A O 1
ATOM 658 N N . ARG A 1 82 ? 3.897 8.322 -17.318 1.00 68.88 82 ARG A N 1
ATOM 659 C CA . ARG A 1 82 ? 4.597 7.118 -17.811 1.00 68.88 82 ARG A CA 1
ATOM 660 C C . ARG A 1 82 ? 5.677 6.641 -16.834 1.00 68.88 82 ARG A C 1
ATOM 662 O O . ARG A 1 82 ? 6.675 6.045 -17.245 1.00 68.88 82 ARG A O 1
ATOM 669 N N . ALA A 1 83 ? 5.487 6.930 -15.551 1.00 69.88 83 ALA A N 1
ATOM 670 C CA . ALA A 1 83 ? 6.400 6.552 -14.495 1.00 69.88 83 ALA A CA 1
ATOM 671 C C . ALA A 1 83 ? 6.115 5.085 -14.147 1.00 69.88 83 ALA A C 1
ATOM 673 O O . ALA A 1 83 ? 5.016 4.784 -13.678 1.00 69.88 83 ALA A O 1
ATOM 674 N N . PRO A 1 84 ? 7.045 4.148 -14.399 1.00 65.06 84 PRO A N 1
ATOM 675 C CA . PRO A 1 84 ? 6.822 2.761 -14.025 1.00 65.06 84 PRO A CA 1
ATOM 676 C C . PRO A 1 84 ? 6.665 2.660 -12.505 1.00 65.06 84 PRO A C 1
ATOM 678 O O . PRO A 1 84 ? 7.408 3.293 -11.751 1.00 65.06 84 PRO A O 1
ATOM 681 N N . LEU A 1 85 ? 5.701 1.851 -12.057 1.00 72.06 85 LEU A N 1
ATOM 682 C CA . LEU A 1 85 ? 5.556 1.524 -10.641 1.00 72.06 85 LEU A CA 1
ATOM 683 C C . LEU A 1 85 ? 6.857 0.909 -10.119 1.00 72.06 85 LEU A C 1
ATOM 685 O O . LEU A 1 85 ? 7.511 0.129 -10.815 1.00 72.06 85 LEU A O 1
ATOM 689 N N . LEU A 1 86 ? 7.209 1.222 -8.870 1.00 69.12 86 LEU A N 1
ATOM 690 C CA . LEU A 1 86 ? 8.419 0.688 -8.238 1.00 69.12 86 LEU A CA 1
ATOM 691 C C . LEU A 1 86 ? 8.427 -0.848 -8.199 1.00 69.12 86 LEU A C 1
ATOM 693 O O . LEU A 1 86 ? 9.493 -1.445 -8.307 1.00 69.12 86 LEU A O 1
ATOM 697 N N . SER A 1 87 ? 7.252 -1.482 -8.149 1.00 62.66 87 SER A N 1
ATOM 698 C CA . SER A 1 87 ? 7.089 -2.939 -8.209 1.00 62.66 87 SER A CA 1
ATOM 699 C C . SER A 1 87 ? 7.624 -3.568 -9.504 1.00 62.66 87 SER A C 1
ATOM 701 O O . SER A 1 87 ? 8.026 -4.730 -9.499 1.00 62.66 87 SER A O 1
ATOM 703 N N . VAL A 1 88 ? 7.722 -2.815 -10.608 1.00 68.56 88 VAL A N 1
ATOM 704 C CA . VAL A 1 88 ? 8.328 -3.296 -11.865 1.00 68.56 88 VAL A CA 1
ATOM 705 C C . VAL A 1 88 ? 9.831 -3.544 -11.700 1.00 68.56 88 VAL A C 1
ATOM 707 O O . VAL A 1 88 ? 10.381 -4.448 -12.325 1.00 68.56 88 VAL A O 1
ATOM 710 N N . LEU A 1 89 ? 10.501 -2.778 -10.832 1.00 70.88 89 LEU A N 1
ATOM 711 C CA . LEU A 1 89 ? 11.948 -2.882 -10.607 1.00 70.88 89 LEU A CA 1
ATOM 712 C C . LEU A 1 89 ? 12.342 -4.154 -9.843 1.00 70.88 89 LEU A C 1
ATOM 714 O O . LEU A 1 89 ? 13.507 -4.546 -9.866 1.00 70.88 89 LEU A O 1
ATOM 718 N N . THR A 1 90 ? 11.383 -4.792 -9.173 1.00 75.38 90 THR A N 1
ATOM 719 C CA . THR A 1 90 ? 11.594 -5.937 -8.277 1.00 75.38 90 THR A CA 1
ATOM 720 C C . THR A 1 90 ? 10.733 -7.143 -8.644 1.00 75.38 90 THR A C 1
ATOM 722 O O . THR A 1 90 ? 10.425 -7.977 -7.794 1.00 75.38 90 THR A O 1
ATOM 725 N N . TYR A 1 91 ? 10.359 -7.267 -9.923 1.00 73.69 91 TYR A N 1
ATOM 726 C CA . TYR A 1 91 ? 9.562 -8.391 -10.439 1.00 73.69 91 TYR A CA 1
ATOM 727 C C . TYR A 1 91 ? 8.247 -8.604 -9.668 1.00 73.69 91 TYR A C 1
ATOM 729 O O . TYR A 1 91 ? 7.832 -9.735 -9.412 1.00 73.69 91 TYR A O 1
ATOM 737 N N . GLY A 1 92 ? 7.608 -7.509 -9.261 1.00 78.25 92 GLY A N 1
ATOM 738 C CA . GLY A 1 92 ? 6.334 -7.513 -8.555 1.00 78.25 92 GLY A CA 1
ATOM 739 C C . GLY A 1 92 ? 6.436 -7.614 -7.035 1.00 78.25 92 GLY A C 1
ATOM 740 O O . GLY A 1 92 ? 5.428 -7.369 -6.387 1.00 78.25 92 GLY A O 1
ATOM 741 N N . ALA A 1 93 ? 7.602 -7.909 -6.446 1.00 85.19 93 ALA A N 1
ATOM 742 C CA . ALA A 1 93 ? 7.759 -7.999 -4.989 1.00 85.19 93 ALA A CA 1
ATOM 743 C C . ALA A 1 93 ? 7.970 -6.639 -4.331 1.00 85.19 93 ALA A C 1
ATOM 745 O O . ALA A 1 93 ? 8.910 -5.914 -4.668 1.00 85.19 93 ALA A O 1
ATOM 746 N N . HIS A 1 94 ? 7.128 -6.310 -3.363 1.00 90.06 94 HIS A N 1
ATOM 747 C CA . HIS A 1 94 ? 7.208 -5.059 -2.626 1.00 90.06 94 HIS A CA 1
ATOM 748 C C . HIS A 1 94 ? 6.527 -5.166 -1.267 1.00 90.06 94 HIS A C 1
ATOM 750 O O . HIS A 1 94 ? 5.823 -6.127 -0.972 1.00 90.06 94 HIS A O 1
ATOM 756 N N . VAL A 1 95 ? 6.781 -4.174 -0.422 1.00 90.88 95 VAL A N 1
ATOM 757 C CA . VAL A 1 95 ? 6.211 -4.087 0.917 1.00 90.88 95 VAL A CA 1
ATOM 758 C C . VAL A 1 95 ? 5.434 -2.789 1.040 1.00 90.88 95 VAL A C 1
ATOM 760 O O . VAL A 1 95 ? 5.942 -1.724 0.691 1.00 90.88 95 VAL A O 1
ATOM 763 N N . HIS A 1 96 ? 4.223 -2.867 1.576 1.00 92.25 96 HIS A N 1
ATOM 764 C CA . HIS A 1 96 ? 3.417 -1.705 1.911 1.00 92.25 96 HIS A CA 1
ATOM 765 C C . HIS A 1 96 ? 3.385 -1.475 3.412 1.00 92.25 96 HIS A C 1
ATOM 767 O O . HIS A 1 96 ? 3.030 -2.375 4.173 1.00 92.25 96 HIS A O 1
ATOM 773 N N . THR A 1 97 ? 3.686 -0.249 3.842 1.00 92.56 97 THR A N 1
ATOM 774 C CA . THR A 1 97 ? 3.339 0.172 5.202 1.00 92.56 97 THR A CA 1
ATOM 775 C C . THR A 1 97 ? 1.877 0.587 5.213 1.00 92.56 97 THR A C 1
ATOM 777 O O . THR A 1 97 ? 1.488 1.538 4.528 1.00 92.56 97 THR A O 1
ATOM 780 N N . VAL A 1 98 ? 1.074 -0.098 6.017 1.00 93.31 98 VAL A N 1
ATOM 781 C CA . VAL A 1 98 ? -0.356 0.166 6.161 1.00 93.31 98 VAL A CA 1
ATOM 782 C C . VAL A 1 98 ? -0.687 0.673 7.560 1.00 93.31 98 VAL A C 1
ATOM 784 O O . VAL A 1 98 ? -0.016 0.339 8.536 1.00 93.31 98 VAL A O 1
ATOM 787 N N . GLU A 1 99 ? -1.720 1.504 7.663 1.00 92.62 99 GLU A N 1
ATOM 788 C CA . GLU A 1 99 ? -2.241 2.042 8.920 1.00 92.62 99 GLU A CA 1
ATOM 789 C C . GLU A 1 99 ? -3.755 1.815 8.990 1.00 92.62 99 GLU A C 1
ATOM 791 O O . GLU A 1 99 ? -4.474 2.111 8.038 1.00 92.62 99 GLU A O 1
ATOM 796 N N . ALA A 1 100 ? -4.250 1.312 10.118 1.00 91.81 100 ALA A N 1
ATOM 797 C CA . ALA A 1 100 ? -5.681 1.126 10.365 1.00 91.81 100 ALA A CA 1
ATOM 798 C C . ALA A 1 100 ? -6.044 1.518 11.800 1.00 91.81 100 ALA A C 1
ATOM 800 O O . ALA A 1 100 ? -5.170 1.767 12.628 1.00 91.81 100 ALA A O 1
ATOM 801 N N . THR A 1 101 ? -7.335 1.576 12.117 1.00 88.94 101 THR A N 1
ATOM 802 C CA . THR A 1 101 ? -7.824 1.923 13.462 1.00 88.94 101 THR A CA 1
ATOM 803 C C . THR A 1 101 ? -7.495 0.874 14.521 1.00 88.94 101 THR A C 1
ATOM 805 O O . THR A 1 101 ? -7.305 1.224 15.684 1.00 88.94 101 THR A O 1
ATOM 808 N N . ASP A 1 102 ? -7.399 -0.392 14.124 1.00 89.19 102 ASP A N 1
ATOM 809 C CA . ASP A 1 102 ? -7.252 -1.550 15.005 1.00 89.19 102 ASP A CA 1
ATOM 810 C C . ASP A 1 102 ? -6.601 -2.735 14.266 1.00 89.19 102 ASP A C 1
ATOM 812 O O . ASP A 1 102 ? -6.508 -2.768 13.036 1.00 89.19 102 ASP A O 1
ATOM 816 N N . HIS A 1 103 ? -6.105 -3.710 15.034 1.00 89.50 103 HIS A N 1
ATOM 817 C CA . HIS A 1 103 ? -5.416 -4.883 14.486 1.00 89.50 103 HIS A CA 1
ATOM 818 C C . HIS A 1 103 ? -6.355 -5.850 13.755 1.00 89.50 103 HIS A C 1
ATOM 820 O O . HIS A 1 103 ? -5.889 -6.614 12.911 1.00 89.50 103 HIS A O 1
ATOM 826 N N . GLU A 1 104 ? -7.654 -5.838 14.059 1.00 91.12 104 GLU A N 1
ATOM 827 C CA . GLU A 1 104 ? -8.633 -6.713 13.411 1.00 91.12 104 GLU A CA 1
ATOM 828 C C . GLU A 1 104 ? -8.815 -6.311 11.946 1.00 91.12 104 GLU A C 1
ATOM 830 O O . GLU A 1 104 ? -8.762 -7.162 11.060 1.00 91.12 104 GLU A O 1
ATOM 835 N N . THR A 1 105 ? -8.878 -5.006 11.683 1.00 91.88 105 THR A N 1
ATOM 836 C CA . THR A 1 105 ? -8.902 -4.439 10.333 1.00 91.88 105 THR A CA 1
ATOM 837 C C . THR A 1 105 ? -7.648 -4.820 9.541 1.00 91.88 105 THR A C 1
ATOM 839 O O . THR A 1 105 ? -7.747 -5.244 8.391 1.00 91.88 105 THR A O 1
ATOM 842 N N . LEU A 1 106 ? -6.460 -4.753 10.154 1.00 90.94 106 LEU A N 1
ATOM 843 C CA . LEU A 1 106 ? -5.219 -5.202 9.504 1.00 90.94 106 LEU A CA 1
ATOM 844 C C . LEU A 1 106 ? -5.229 -6.710 9.213 1.00 90.94 106 LEU A C 1
ATOM 846 O O . LEU A 1 106 ? -4.796 -7.137 8.143 1.00 90.94 106 LEU A O 1
ATOM 850 N N . SER A 1 107 ? -5.755 -7.517 10.136 1.00 91.56 107 SER A N 1
ATOM 851 C CA . SER A 1 107 ? -5.913 -8.962 9.941 1.00 91.56 107 SER A CA 1
ATOM 852 C C . SER A 1 107 ? -6.866 -9.274 8.782 1.00 91.56 107 SER A C 1
ATOM 854 O O . SER A 1 107 ? -6.543 -10.090 7.918 1.00 91.56 107 SER A O 1
ATOM 856 N N . ALA A 1 108 ? -7.996 -8.564 8.700 1.00 92.50 108 ALA A N 1
ATOM 857 C CA . ALA A 1 108 ? -8.934 -8.659 7.585 1.00 92.50 108 ALA A CA 1
ATOM 858 C C . ALA A 1 108 ? -8.282 -8.243 6.255 1.00 92.50 108 ALA A C 1
ATOM 860 O O . ALA A 1 108 ? -8.473 -8.915 5.245 1.00 92.50 108 ALA A O 1
ATOM 861 N N . GLY A 1 109 ? -7.450 -7.196 6.265 1.00 91.81 109 GLY A N 1
ATOM 862 C CA . GLY A 1 109 ? -6.639 -6.787 5.116 1.00 91.81 109 GLY A CA 1
ATOM 863 C C . GLY A 1 109 ? -5.704 -7.890 4.626 1.00 91.81 109 GLY A C 1
ATOM 864 O O . GLY A 1 109 ? -5.725 -8.229 3.444 1.00 91.81 109 GLY A O 1
ATOM 865 N N . ARG A 1 110 ? -4.932 -8.512 5.529 1.00 91.25 110 ARG A N 1
ATOM 866 C CA . ARG A 1 110 ? -4.082 -9.668 5.182 1.00 91.25 110 ARG A CA 1
ATOM 867 C C . ARG A 1 110 ? -4.900 -10.826 4.621 1.00 91.25 110 ARG A C 1
ATOM 869 O O . ARG A 1 110 ? -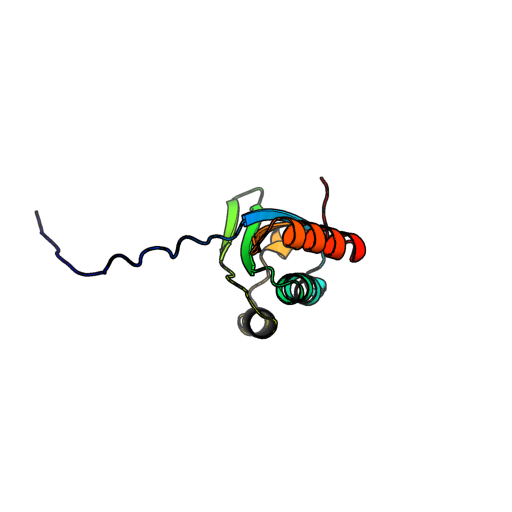4.485 -11.423 3.633 1.00 91.25 110 ARG A O 1
ATOM 876 N N . ALA A 1 111 ? -6.042 -11.143 5.230 1.00 92.12 111 ALA A N 1
ATOM 877 C CA . ALA A 1 111 ? -6.915 -12.212 4.756 1.00 92.12 111 ALA A CA 1
ATOM 878 C C . ALA A 1 111 ? -7.433 -11.930 3.337 1.00 92.12 111 ALA A C 1
ATOM 880 O O . ALA A 1 111 ? -7.321 -12.795 2.473 1.00 92.12 111 ALA A O 1
ATOM 881 N N . ALA A 1 112 ? -7.892 -10.707 3.063 1.00 92.44 112 ALA A N 1
ATOM 882 C CA . ALA A 1 112 ? -8.354 -10.307 1.737 1.00 92.44 112 ALA A CA 1
ATOM 883 C C . ALA A 1 112 ? -7.235 -10.386 0.683 1.00 92.44 112 ALA A C 1
ATOM 885 O O . ALA A 1 112 ? -7.433 -10.941 -0.396 1.00 92.44 112 ALA A O 1
ATOM 886 N N . LEU A 1 113 ? -6.025 -9.909 1.003 1.00 90.94 113 LEU A N 1
ATOM 887 C CA . LEU A 1 113 ? -4.872 -10.025 0.100 1.00 90.94 113 LEU A CA 1
ATOM 888 C C . LEU A 1 113 ? -4.452 -11.482 -0.138 1.00 90.94 113 LEU A C 1
ATOM 890 O O . LEU A 1 113 ? -4.005 -11.829 -1.235 1.00 90.94 113 LEU A O 1
ATOM 894 N N . ARG A 1 114 ? -4.610 -12.344 0.872 1.00 90.31 114 ARG A N 1
ATOM 895 C CA . ARG A 1 114 ? -4.359 -13.785 0.762 1.00 90.31 114 ARG A CA 1
ATOM 896 C C . ARG A 1 114 ? -5.378 -14.461 -0.153 1.00 90.31 114 ARG A C 1
ATOM 898 O O . ARG A 1 114 ? -4.987 -15.269 -0.989 1.00 90.31 114 ARG A O 1
ATOM 905 N N . GLU A 1 115 ? -6.658 -14.120 -0.030 1.00 90.50 115 GLU A N 1
ATOM 906 C CA . GLU A 1 115 ? -7.724 -14.636 -0.901 1.00 90.50 115 GLU A CA 1
ATOM 907 C C . GLU A 1 115 ? -7.532 -14.219 -2.363 1.00 90.50 115 GLU A C 1
ATOM 909 O O . GLU A 1 115 ? -7.810 -15.000 -3.272 1.00 90.50 115 GLU A O 1
ATOM 914 N N . LEU A 1 116 ? -6.994 -13.020 -2.594 1.00 87.12 116 LEU A N 1
ATOM 915 C CA . LEU A 1 116 ? -6.633 -12.531 -3.925 1.00 87.12 116 LEU A CA 1
ATOM 916 C C . LEU A 1 116 ? -5.352 -13.172 -4.491 1.00 87.12 116 LEU A C 1
ATOM 918 O O . LEU A 1 116 ? -5.051 -12.977 -5.668 1.00 87.12 116 LEU A O 1
ATOM 922 N N . GLY A 1 117 ? -4.595 -13.923 -3.681 1.00 87.31 117 GLY A N 1
ATOM 923 C CA . GLY A 1 117 ? -3.314 -14.517 -4.078 1.00 87.31 117 GLY A CA 1
ATOM 924 C C . GLY A 1 117 ? -2.196 -13.492 -4.295 1.00 87.31 117 GLY A C 1
ATOM 925 O O . GLY A 1 117 ? -1.279 -13.754 -5.068 1.00 87.31 117 GLY A O 1
ATOM 926 N N . ILE A 1 118 ? -2.301 -12.320 -3.659 1.00 88.50 118 ILE A N 1
ATOM 927 C CA . ILE A 1 118 ? -1.353 -11.200 -3.789 1.00 88.50 118 ILE A CA 1
ATOM 928 C C . ILE A 1 118 ? -0.382 -11.139 -2.601 1.00 88.50 118 ILE A C 1
ATOM 930 O O . ILE A 1 118 ? 0.736 -10.641 -2.737 1.00 88.50 118 ILE A O 1
ATOM 934 N N . LEU A 1 119 ? -0.804 -11.627 -1.432 1.00 88.06 119 LEU A N 1
ATOM 935 C CA . 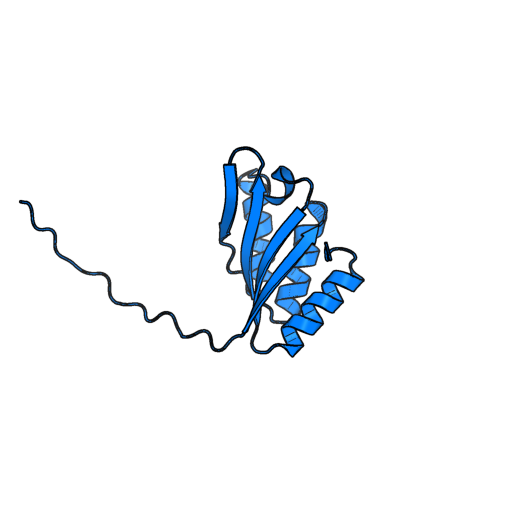LEU A 1 119 ? 0.027 -11.655 -0.230 1.00 88.06 119 LEU A CA 1
ATOM 936 C C . LEU A 1 119 ? 1.238 -12.581 -0.433 1.00 88.06 119 LEU A C 1
ATOM 938 O O . LEU A 1 119 ? 1.058 -13.754 -0.757 1.00 88.06 119 LEU A O 1
ATOM 942 N N . ASP A 1 120 ? 2.443 -12.057 -0.201 1.00 82.06 120 ASP A N 1
ATOM 943 C CA . ASP A 1 120 ? 3.690 -12.831 -0.183 1.00 82.06 120 ASP A CA 1
ATOM 944 C C . ASP A 1 120 ? 4.017 -13.148 1.289 1.00 82.06 120 ASP A C 1
ATOM 946 O O . ASP A 1 120 ? 4.140 -12.234 2.108 1.00 82.06 120 ASP A O 1
ATOM 950 N N . GLU A 1 121 ? 4.059 -14.431 1.658 1.00 65.00 121 GLU A N 1
ATOM 951 C CA . GLU A 1 121 ? 4.304 -14.884 3.044 1.00 65.00 121 GLU A CA 1
ATOM 952 C C . GLU A 1 121 ? 5.780 -15.213 3.335 1.00 65.00 121 GLU A C 1
ATOM 954 O O . GLU A 1 121 ? 6.078 -15.729 4.414 1.00 65.00 121 GLU A O 1
ATOM 959 N N . ASP A 1 122 ? 6.681 -14.921 2.395 1.00 49.62 122 ASP A N 1
ATOM 960 C CA . ASP A 1 122 ? 8.113 -15.250 2.466 1.00 49.62 122 ASP A CA 1
ATOM 961 C C . ASP A 1 122 ? 8.979 -14.190 3.178 1.00 49.62 122 ASP A C 1
ATOM 963 O O . ASP A 1 122 ? 8.804 -12.971 2.931 1.00 49.62 122 ASP A O 1
#